Protein AF-A0A850MAF1-F1 (afdb_monomer_lite)

Foldseek 3Di:
DLLLVQCAVVPFAFLVSSVVVCVVVVVVVVVVPDPDDDDSVVVVVVCVVVQQKDWDPVQADPPRRTTIHGDPNVVVVVVVVVVVCVVPPVDDLPPDSVSVVVVVVVD

Secondary structure (DSSP, 8-state):
-HHHHHHHHTSSEEHHHHHHHHHHTTHHHHHHTSTT---HHHHHHHHHHTTSEEE-TTT--STT--EEEE-HHHHHHHHHHHHHHHHHH---GGG-HHHHHHHHTT-

Radius of gyration: 14.13 Å; chains: 1; bounding box: 36×33×38 Å

pLDDT: mean 74.26, std 17.19, range [39.12, 95.56]

Structure (mmCIF, N/CA/C/O backbone):
data_AF-A0A850MAF1-F1
#
_entry.id   AF-A0A850MAF1-F1
#
loop_
_atom_site.group_PDB
_atom_site.id
_atom_site.type_symbol
_atom_site.label_atom_id
_atom_site.label_alt_id
_atom_site.label_comp_id
_atom_site.label_asym_id
_atom_site.label_entity_id
_atom_site.label_seq_id
_atom_site.pdbx_PDB_ins_code
_atom_site.Cartn_x
_atom_site.Cartn_y
_atom_site.Cartn_z
_atom_site.occupancy
_atom_site.B_iso_or_equiv
_atom_site.auth_seq_id
_atom_site.auth_comp_id
_atom_site.auth_asym_id
_atom_site.auth_atom_id
_atom_site.pdbx_PDB_model_num
ATOM 1 N N . MET A 1 1 ? 5.805 2.642 -4.213 1.00 69.06 1 MET A N 1
ATOM 2 C CA . MET A 1 1 ? 5.563 1.284 -4.728 1.00 69.06 1 MET A CA 1
ATOM 3 C C . MET A 1 1 ? 5.321 0.307 -3.582 1.00 69.06 1 MET A C 1
ATOM 5 O O . MET A 1 1 ? 4.183 -0.088 -3.407 1.00 69.06 1 MET A O 1
ATOM 9 N N . LEU A 1 2 ? 6.309 0.040 -2.717 1.00 77.75 2 LEU A N 1
ATOM 10 C CA . LEU A 1 2 ? 6.205 -1.012 -1.691 1.00 77.75 2 LEU A CA 1
ATOM 11 C C . LEU A 1 2 ? 5.021 -0.878 -0.706 1.00 77.75 2 LEU A C 1
ATOM 13 O O . LEU A 1 2 ? 4.393 -1.873 -0.393 1.00 77.75 2 LEU A O 1
ATOM 17 N N . ILE A 1 3 ? 4.664 0.332 -0.254 1.00 84.50 3 ILE A N 1
ATOM 18 C CA . ILE A 1 3 ? 3.514 0.522 0.659 1.00 84.50 3 ILE A CA 1
ATOM 19 C C . ILE A 1 3 ? 2.171 0.190 -0.009 1.00 84.50 3 ILE A C 1
ATOM 21 O O . ILE A 1 3 ? 1.322 -0.415 0.631 1.00 84.50 3 ILE A O 1
ATOM 25 N N . LEU A 1 4 ? 1.971 0.574 -1.276 1.00 87.44 4 LEU A N 1
ATOM 26 C CA . LEU A 1 4 ? 0.723 0.282 -1.995 1.00 87.44 4 LEU A CA 1
ATOM 27 C C . LEU A 1 4 ? 0.555 -1.224 -2.219 1.00 87.44 4 LEU A C 1
ATOM 29 O O . LEU A 1 4 ? -0.543 -1.737 -2.055 1.00 87.44 4 LEU A O 1
ATOM 33 N N . GLU A 1 5 ? 1.655 -1.916 -2.513 1.00 86.94 5 GLU A N 1
ATOM 34 C CA . GLU A 1 5 ? 1.689 -3.377 -2.620 1.00 86.94 5 GLU A CA 1
ATOM 35 C C . GLU A 1 5 ? 1.366 -4.062 -1.296 1.00 86.94 5 GLU A C 1
ATOM 37 O O . GLU A 1 5 ? 0.494 -4.919 -1.233 1.00 86.94 5 GLU A O 1
ATOM 42 N N . VAL A 1 6 ? 1.994 -3.622 -0.203 1.00 86.75 6 VAL A N 1
ATOM 43 C CA . VAL A 1 6 ? 1.683 -4.165 1.123 1.00 86.75 6 VAL A CA 1
ATOM 44 C C . VAL A 1 6 ? 0.205 -3.956 1.465 1.00 86.75 6 VAL A C 1
ATOM 46 O O . VAL A 1 6 ? -0.440 -4.891 1.930 1.00 86.75 6 VAL A O 1
ATOM 49 N N . ILE A 1 7 ? -0.357 -2.772 1.191 1.00 89.75 7 ILE A N 1
ATOM 50 C CA . ILE A 1 7 ? -1.785 -2.502 1.417 1.00 89.75 7 ILE A CA 1
ATOM 51 C C . ILE A 1 7 ? -2.666 -3.400 0.546 1.00 89.75 7 ILE A C 1
ATOM 53 O O . ILE A 1 7 ? -3.674 -3.886 1.042 1.00 89.75 7 ILE A O 1
ATOM 57 N N . ARG A 1 8 ? -2.304 -3.637 -0.721 1.00 90.94 8 ARG A N 1
ATOM 58 C CA . ARG A 1 8 ? -3.048 -4.524 -1.626 1.00 90.94 8 ARG A CA 1
ATOM 59 C C . ARG A 1 8 ? -3.136 -5.946 -1.077 1.00 90.94 8 ARG A C 1
ATOM 61 O O . ARG A 1 8 ? -4.230 -6.495 -1.007 1.00 90.94 8 ARG A O 1
ATOM 68 N N . GLU A 1 9 ? -2.001 -6.513 -0.680 1.00 87.25 9 GLU A N 1
ATOM 69 C CA . GLU A 1 9 ? -1.905 -7.902 -0.212 1.00 87.25 9 GLU A CA 1
ATOM 70 C C . GLU A 1 9 ? -2.536 -8.109 1.171 1.00 87.25 9 GLU A C 1
ATOM 72 O O . GLU A 1 9 ? -3.045 -9.183 1.472 1.00 87.25 9 GLU A O 1
ATOM 77 N N . THR A 1 10 ? -2.526 -7.078 2.020 1.00 84.44 10 THR A N 1
ATOM 78 C CA . THR A 1 10 ? -3.070 -7.145 3.390 1.00 84.44 10 THR A CA 1
ATOM 79 C C . THR A 1 10 ? -4.396 -6.414 3.563 1.00 84.44 10 THR A C 1
ATOM 81 O O . THR A 1 10 ? -4.796 -6.117 4.686 1.00 84.44 10 THR A O 1
ATOM 84 N N . SER A 1 11 ? -5.076 -6.101 2.458 1.00 86.62 11 SER A N 1
ATOM 85 C CA . SER A 1 11 ? -6.248 -5.231 2.447 1.00 86.62 11 SER A CA 1
ATOM 86 C C . SER A 1 11 ? -7.419 -5.810 3.263 1.00 86.62 11 SER A C 1
ATOM 88 O O . SER A 1 11 ? -7.880 -6.904 2.935 1.00 86.62 11 SER A O 1
ATOM 90 N N . PRO A 1 12 ? -7.991 -5.053 4.223 1.00 89.94 12 PRO A N 1
ATOM 91 C CA . PRO A 1 12 ? -7.570 -3.722 4.663 1.00 89.94 12 PRO A CA 1
ATOM 92 C C . PRO A 1 12 ? -6.453 -3.795 5.721 1.00 89.94 12 PRO A C 1
ATOM 94 O O . PRO A 1 12 ? -6.502 -4.600 6.648 1.00 89.94 12 PRO A O 1
ATOM 97 N N . ALA A 1 13 ? -5.471 -2.898 5.624 1.00 90.12 13 ALA A N 1
ATOM 98 C CA . ALA A 1 13 ? -4.226 -2.934 6.389 1.00 90.12 13 ALA A CA 1
ATOM 99 C C . ALA A 1 13 ? -4.091 -1.743 7.347 1.00 90.12 13 ALA A C 1
ATOM 101 O O . ALA A 1 13 ? -4.310 -0.593 6.962 1.00 90.12 13 ALA A O 1
ATOM 102 N N . SER A 1 14 ? -3.678 -1.978 8.591 1.00 90.56 14 SER A N 1
ATOM 103 C CA . SER A 1 14 ? -3.298 -0.903 9.513 1.00 90.56 14 SER A CA 1
ATOM 104 C C . SER A 1 14 ? -1.876 -0.399 9.245 1.00 90.56 14 SER A C 1
ATOM 106 O O . SER A 1 14 ? -1.017 -1.136 8.761 1.00 90.56 14 SER A O 1
ATOM 108 N N . THR A 1 15 ? -1.572 0.839 9.656 1.00 86.94 15 THR A N 1
ATOM 109 C CA . THR A 1 15 ? -0.193 1.372 9.627 1.00 86.94 15 THR A CA 1
ATOM 110 C C . THR A 1 15 ? 0.802 0.422 10.297 1.00 86.94 15 THR A C 1
ATOM 112 O O . THR A 1 15 ? 1.927 0.282 9.826 1.00 86.94 15 THR A O 1
ATOM 115 N N . ARG A 1 16 ? 0.399 -0.237 11.392 1.00 86.06 16 ARG A N 1
ATOM 116 C CA . ARG A 1 16 ? 1.268 -1.150 12.138 1.00 86.06 16 ARG A CA 1
ATOM 117 C C . ARG A 1 16 ? 1.601 -2.404 11.335 1.00 86.06 16 ARG A C 1
ATOM 119 O O . ARG A 1 16 ? 2.772 -2.743 11.241 1.00 86.06 16 ARG A O 1
ATOM 126 N N . GLU A 1 17 ? 0.603 -3.044 10.729 1.00 86.75 17 GLU A N 1
ATOM 127 C CA . GLU A 1 17 ? 0.820 -4.206 9.853 1.00 86.75 17 GLU A CA 1
ATOM 128 C C . GLU A 1 17 ? 1.717 -3.832 8.665 1.00 86.75 17 GLU A C 1
ATOM 130 O O . GLU A 1 17 ? 2.658 -4.557 8.346 1.00 86.75 17 GLU A O 1
ATOM 135 N N . ILE A 1 18 ? 1.499 -2.649 8.078 1.00 87.38 18 ILE A N 1
ATOM 136 C CA . ILE A 1 18 ? 2.344 -2.126 6.999 1.00 87.38 18 ILE A CA 1
ATOM 137 C C . ILE A 1 18 ? 3.790 -1.951 7.487 1.00 87.38 18 ILE A C 1
ATOM 139 O O . ILE A 1 18 ? 4.725 -2.396 6.825 1.00 87.38 18 ILE A O 1
ATOM 143 N N . GLU A 1 19 ? 4.005 -1.327 8.648 1.00 84.00 19 GLU A N 1
ATOM 144 C CA . GLU A 1 19 ? 5.341 -1.179 9.233 1.00 84.00 19 GLU A CA 1
ATOM 145 C C . GLU A 1 19 ? 6.017 -2.519 9.530 1.00 84.00 19 GLU A C 1
ATOM 147 O O . GLU A 1 19 ? 7.215 -2.655 9.276 1.00 84.00 19 GLU A O 1
ATOM 152 N N . ASP A 1 20 ? 5.279 -3.484 10.074 1.00 83.56 20 ASP A N 1
ATOM 153 C CA . ASP A 1 20 ? 5.808 -4.790 10.456 1.00 83.56 20 ASP A CA 1
ATOM 154 C C . ASP A 1 20 ? 6.253 -5.581 9.214 1.00 83.56 20 ASP A C 1
ATOM 156 O O . ASP A 1 20 ? 7.384 -6.074 9.177 1.00 83.56 20 ASP A O 1
ATOM 160 N N . ILE A 1 21 ? 5.456 -5.590 8.141 1.00 82.06 21 ILE A N 1
ATOM 161 C CA . ILE A 1 21 ? 5.826 -6.225 6.863 1.00 82.06 21 ILE A CA 1
ATOM 162 C C . ILE A 1 21 ? 7.030 -5.531 6.231 1.00 82.06 21 ILE A C 1
ATOM 164 O O . ILE A 1 21 ? 7.984 -6.181 5.802 1.00 82.06 21 ILE A O 1
ATOM 168 N N . LEU A 1 22 ? 7.045 -4.198 6.223 1.00 79.69 22 LEU A N 1
ATOM 169 C CA . LEU A 1 22 ? 8.192 -3.447 5.724 1.00 79.69 22 LEU A CA 1
ATOM 170 C C . LEU A 1 22 ? 9.462 -3.761 6.534 1.00 79.69 22 LEU A C 1
ATOM 172 O O . LEU A 1 22 ? 10.542 -3.897 5.962 1.00 79.69 22 LEU A O 1
ATOM 176 N N . ARG A 1 23 ? 9.374 -3.928 7.858 1.00 76.06 23 ARG A N 1
ATOM 177 C CA . ARG A 1 23 ? 10.530 -4.337 8.676 1.00 76.06 23 ARG A CA 1
ATOM 178 C C . ARG A 1 23 ? 11.046 -5.721 8.291 1.00 76.06 23 ARG A C 1
ATOM 180 O O . AR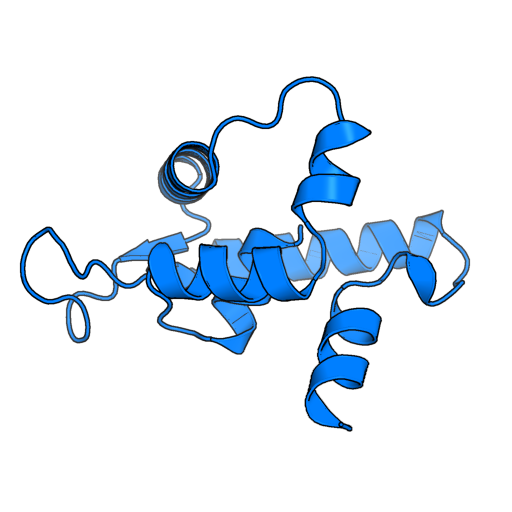G A 1 23 ? 12.264 -5.861 8.177 1.00 76.06 23 ARG A O 1
ATOM 187 N N . LEU A 1 24 ? 10.159 -6.694 8.062 1.00 77.94 24 LEU A N 1
ATOM 188 C CA . LEU A 1 24 ? 10.530 -8.039 7.595 1.00 77.94 24 LEU A CA 1
ATOM 189 C C . LEU A 1 24 ? 11.254 -7.989 6.247 1.00 77.94 24 LEU A C 1
ATOM 191 O O . LEU A 1 24 ? 12.269 -8.651 6.057 1.00 77.94 24 LEU A O 1
ATOM 195 N N . LEU A 1 25 ? 10.809 -7.105 5.357 1.00 70.12 25 LEU A N 1
ATOM 196 C CA . LEU A 1 25 ? 11.421 -6.847 4.053 1.00 70.12 25 LEU A CA 1
ATOM 197 C C . LEU A 1 25 ? 12.763 -6.103 4.109 1.00 70.12 25 LEU A C 1
ATOM 199 O O . LEU A 1 25 ? 13.261 -5.648 3.081 1.00 70.12 25 LEU A O 1
ATOM 203 N N . GLN A 1 26 ? 13.339 -5.917 5.301 1.00 70.06 26 GLN A N 1
ATOM 204 C CA . GLN A 1 26 ? 14.514 -5.076 5.526 1.00 70.06 26 GLN A CA 1
ATOM 205 C C . GLN A 1 26 ? 14.341 -3.665 4.942 1.00 70.06 26 GLN A C 1
ATOM 207 O O . GLN A 1 26 ? 15.312 -3.021 4.544 1.00 70.06 26 GLN A O 1
ATOM 212 N N . TYR A 1 27 ? 13.114 -3.129 4.936 1.00 63.22 27 TYR A N 1
ATOM 213 C CA . TYR A 1 27 ? 12.824 -1.797 4.403 1.00 63.22 27 TYR A CA 1
ATOM 214 C C . TYR A 1 27 ? 13.719 -0.732 5.034 1.00 63.22 27 TYR A C 1
ATOM 216 O O . TYR A 1 27 ? 14.126 0.189 4.345 1.00 63.22 27 TYR A O 1
ATOM 224 N N . LYS A 1 28 ? 14.143 -0.883 6.298 1.00 52.94 28 LYS A N 1
ATOM 225 C CA . LYS A 1 28 ? 15.132 0.012 6.928 1.00 52.94 28 LYS A CA 1
ATOM 226 C C . LYS A 1 28 ? 16.461 0.107 6.160 1.00 52.94 28 LYS A C 1
ATOM 228 O O . LYS A 1 28 ? 17.031 1.191 6.108 1.00 52.94 28 LYS A O 1
ATOM 233 N N . GLU A 1 29 ? 16.938 -0.969 5.543 1.00 63.38 29 GLU A N 1
ATOM 234 C CA . GLU A 1 29 ? 18.145 -0.962 4.702 1.00 63.38 29 GLU A CA 1
ATOM 235 C C . GLU A 1 29 ? 17.887 -0.306 3.335 1.00 63.38 29 GLU A C 1
ATOM 237 O O . GLU A 1 29 ? 18.738 0.425 2.825 1.00 63.38 29 GLU A O 1
ATOM 242 N N . ILE A 1 30 ? 16.679 -0.472 2.784 1.00 57.75 30 ILE A N 1
ATOM 243 C CA . ILE A 1 30 ? 16.214 0.238 1.577 1.00 57.75 30 ILE A CA 1
ATOM 244 C C . ILE A 1 30 ? 16.092 1.748 1.858 1.00 57.75 30 ILE A C 1
ATOM 246 O O . ILE A 1 30 ? 16.517 2.577 1.054 1.00 57.75 30 ILE A O 1
ATOM 250 N N . LEU A 1 31 ? 15.577 2.112 3.037 1.00 51.38 31 LEU A N 1
ATOM 251 C CA . LEU A 1 31 ? 15.421 3.483 3.511 1.00 51.38 31 LEU A CA 1
ATOM 252 C C . LEU A 1 31 ? 16.769 4.171 3.761 1.00 51.38 31 LEU A C 1
ATOM 254 O O . LEU A 1 31 ? 16.916 5.337 3.413 1.00 51.38 31 LEU A O 1
ATOM 258 N N . LYS A 1 32 ? 17.762 3.470 4.329 1.00 54.75 32 LYS A N 1
ATOM 259 C CA . LYS A 1 32 ? 19.118 4.011 4.561 1.00 54.75 32 LYS A CA 1
ATOM 260 C C . LYS A 1 32 ? 19.805 4.470 3.273 1.00 54.75 32 LYS A C 1
ATOM 262 O O . LYS A 1 32 ? 20.576 5.424 3.305 1.00 54.75 32 LYS A O 1
ATOM 267 N N . LYS A 1 33 ? 19.535 3.796 2.151 1.00 52.09 33 LYS A N 1
ATOM 268 C CA . LYS A 1 33 ? 20.100 4.128 0.831 1.00 52.09 33 LYS A CA 1
ATOM 269 C C . LYS A 1 33 ? 19.333 5.223 0.098 1.00 52.09 33 LYS A C 1
ATOM 271 O O . LYS A 1 33 ? 19.804 5.713 -0.924 1.00 52.09 33 LYS A O 1
ATOM 276 N N . ALA A 1 34 ? 18.165 5.604 0.595 1.00 47.00 34 ALA A N 1
ATOM 277 C CA . ALA A 1 34 ? 17.292 6.526 -0.091 1.00 47.00 34 ALA A CA 1
ATOM 278 C C . ALA A 1 34 ? 17.198 7.859 0.662 1.00 47.00 34 ALA A C 1
ATOM 280 O O . ALA A 1 34 ? 16.875 7.900 1.853 1.00 47.00 34 ALA A O 1
ATOM 281 N N . PRO A 1 35 ? 17.482 8.978 -0.017 1.00 41.22 35 PRO A N 1
ATOM 282 C CA . PRO A 1 35 ? 17.578 10.268 0.635 1.00 41.22 35 PRO A CA 1
ATOM 283 C C . PRO A 1 35 ? 16.183 10.707 1.103 1.00 41.22 35 PRO A C 1
ATOM 285 O O . PRO A 1 35 ? 15.332 11.079 0.302 1.00 41.22 35 PRO A O 1
ATOM 288 N N . ARG A 1 36 ? 15.963 10.691 2.425 1.00 45.97 36 ARG A N 1
ATOM 289 C CA . ARG A 1 36 ? 14.775 11.229 3.121 1.00 45.97 36 ARG A CA 1
ATOM 290 C C . ARG A 1 36 ? 13.451 10.520 2.823 1.00 45.97 36 ARG A C 1
ATOM 292 O O . ARG A 1 36 ? 12.480 11.148 2.391 1.00 45.97 36 ARG A O 1
ATOM 299 N N . TYR A 1 37 ? 13.329 9.252 3.183 1.00 48.38 37 TYR A N 1
ATOM 300 C CA . TYR A 1 37 ? 11.984 8.745 3.432 1.00 48.38 37 TYR A CA 1
ATOM 301 C C . TYR A 1 37 ? 11.439 9.324 4.740 1.00 48.38 37 TYR A C 1
ATOM 303 O O . TYR A 1 37 ? 11.956 9.087 5.831 1.00 48.38 37 TYR A O 1
ATOM 311 N N . LYS A 1 38 ? 10.379 10.119 4.586 1.00 61.66 38 LYS A N 1
ATOM 312 C CA . LYS A 1 38 ? 9.419 10.437 5.642 1.00 61.66 38 LYS A CA 1
ATOM 313 C C . LYS A 1 38 ? 8.808 9.128 6.183 1.00 61.66 38 LYS A C 1
ATOM 315 O O . LYS A 1 38 ? 8.870 8.100 5.510 1.00 61.66 38 LYS A O 1
ATOM 320 N N . THR A 1 39 ? 8.268 9.139 7.397 1.00 75.62 39 THR A N 1
ATOM 321 C CA . THR A 1 39 ? 7.779 7.929 8.087 1.00 75.62 39 THR A CA 1
ATOM 322 C C . THR A 1 39 ? 6.730 7.155 7.265 1.00 75.62 39 THR A C 1
ATOM 324 O O . THR A 1 39 ? 6.155 7.684 6.307 1.00 75.62 39 THR A O 1
ATOM 327 N N . VAL A 1 40 ? 6.443 5.895 7.622 1.00 80.00 40 VAL A N 1
ATOM 328 C CA . VAL A 1 40 ? 5.350 5.127 6.982 1.00 80.00 40 VAL A CA 1
ATOM 329 C C . VAL A 1 40 ? 4.025 5.885 7.098 1.00 80.00 40 VAL A C 1
ATOM 331 O O . VAL A 1 40 ? 3.311 6.006 6.107 1.00 80.00 40 VAL A O 1
ATOM 334 N N . ASN A 1 41 ? 3.765 6.515 8.245 1.00 83.12 41 ASN A N 1
ATOM 335 C CA . ASN A 1 41 ? 2.608 7.392 8.441 1.00 83.12 41 ASN A CA 1
ATOM 336 C C . ASN A 1 41 ? 2.553 8.560 7.448 1.00 83.12 41 ASN A C 1
ATOM 338 O O . ASN A 1 41 ? 1.515 8.798 6.839 1.00 83.12 41 ASN A O 1
ATOM 342 N N . ASP A 1 42 ? 3.662 9.270 7.234 1.00 83.75 42 ASP A N 1
ATOM 343 C CA . ASP A 1 42 ? 3.701 10.367 6.256 1.00 83.75 42 ASP A CA 1
ATOM 344 C C . ASP A 1 42 ? 3.416 9.879 4.831 1.00 83.75 42 ASP A C 1
ATOM 346 O O . ASP A 1 42 ? 2.848 10.602 4.010 1.00 83.75 42 ASP A O 1
ATOM 350 N N . SER A 1 43 ? 3.851 8.658 4.520 1.00 85.31 43 SER A N 1
ATOM 351 C CA . SER A 1 43 ? 3.600 8.033 3.226 1.00 85.31 43 SER A CA 1
ATOM 352 C C . SER A 1 43 ? 2.124 7.669 3.078 1.00 85.31 43 SER A C 1
ATOM 354 O O . SER A 1 43 ? 1.535 8.012 2.059 1.00 85.31 43 SER A O 1
ATOM 356 N N . ILE A 1 44 ? 1.507 7.077 4.105 1.00 88.31 44 ILE A N 1
ATOM 357 C CA . ILE A 1 44 ? 0.062 6.801 4.146 1.00 88.31 44 IL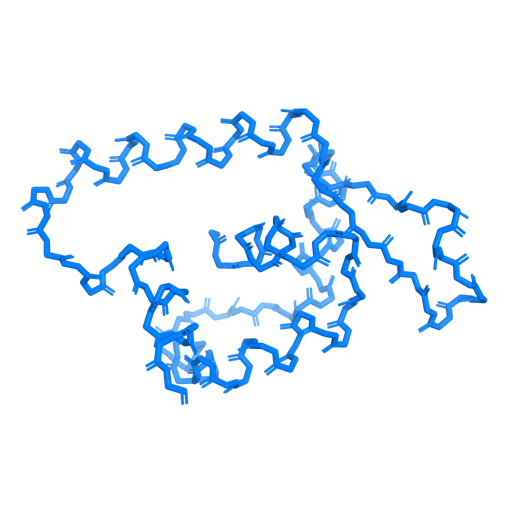E A CA 1
ATOM 358 C C . ILE A 1 44 ? -0.735 8.098 3.968 1.00 88.31 44 ILE A C 1
ATOM 360 O O . ILE A 1 44 ? -1.559 8.174 3.064 1.00 88.31 44 ILE A O 1
ATOM 364 N N . HIS A 1 45 ? -0.421 9.158 4.720 1.00 88.44 45 HIS A N 1
ATOM 365 C CA . HIS A 1 45 ? -1.095 10.454 4.577 1.00 88.44 45 HIS A CA 1
ATOM 366 C C . HIS A 1 45 ? -0.994 11.039 3.166 1.00 88.44 45 HIS A C 1
ATOM 368 O O . HIS A 1 45 ? -1.948 11.623 2.661 1.00 88.44 45 HIS A O 1
ATOM 374 N N . LYS A 1 46 ? 0.154 10.896 2.496 1.00 89.31 46 LYS A N 1
ATOM 375 C CA . LYS A 1 46 ? 0.284 11.334 1.101 1.00 89.31 46 LYS A CA 1
ATOM 376 C C . LYS A 1 46 ? -0.571 10.496 0.157 1.00 89.31 46 LYS A C 1
ATOM 378 O O . LYS A 1 46 ? -1.197 11.063 -0.728 1.00 89.31 46 LYS A O 1
ATOM 383 N N . LEU A 1 47 ? -0.571 9.173 0.313 1.00 91.19 47 LEU A N 1
ATOM 384 C CA . LEU A 1 47 ? -1.360 8.275 -0.533 1.00 91.19 47 LEU A CA 1
ATOM 385 C C . LEU A 1 47 ? -2.865 8.540 -0.378 1.00 91.19 47 LEU A C 1
ATOM 387 O O . LEU A 1 47 ? -3.574 8.558 -1.383 1.00 91.19 47 LEU A O 1
ATOM 391 N N . ASP A 1 48 ? -3.314 8.816 0.847 1.00 91.88 48 ASP A N 1
ATOM 392 C CA . ASP A 1 48 ? -4.685 9.228 1.169 1.00 91.88 48 ASP A CA 1
ATOM 393 C C . ASP A 1 48 ? -5.022 10.580 0.517 1.00 91.88 48 ASP A C 1
ATOM 395 O O . ASP A 1 48 ? -5.983 10.688 -0.239 1.00 91.88 48 ASP A O 1
ATOM 399 N N . ASN A 1 49 ? -4.144 11.584 0.649 1.00 91.44 49 ASN A N 1
ATOM 400 C CA . ASN A 1 49 ? -4.303 12.879 -0.030 1.00 91.44 49 ASN A CA 1
ATOM 401 C C . ASN A 1 49 ? -4.373 12.763 -1.565 1.00 91.44 49 ASN A C 1
ATOM 403 O O . ASN A 1 49 ? -5.013 13.584 -2.221 1.00 91.44 49 ASN A O 1
ATOM 407 N N . TYR A 1 50 ? -3.715 11.763 -2.160 1.00 91.88 50 TYR A N 1
ATOM 408 C CA . TYR A 1 50 ? -3.804 11.481 -3.598 1.00 91.88 50 TYR A CA 1
ATOM 409 C C . TYR A 1 50 ? -5.010 10.613 -3.986 1.00 91.88 50 TYR A C 1
ATOM 411 O O . TYR A 1 50 ? -5.206 10.347 -5.181 1.00 91.88 50 TYR A O 1
ATOM 419 N N . ASN A 1 51 ? -5.828 10.208 -3.014 1.00 94.00 51 ASN A N 1
ATOM 420 C CA . ASN A 1 51 ? -6.966 9.307 -3.159 1.00 94.00 51 ASN A CA 1
ATOM 421 C C . ASN A 1 51 ? -6.573 7.946 -3.757 1.00 94.00 51 ASN A C 1
ATOM 423 O O . ASN A 1 51 ? -7.290 7.392 -4.589 1.00 94.00 51 ASN A O 1
ATOM 427 N N . LEU A 1 52 ? -5.381 7.450 -3.412 1.00 93.38 52 LEU A N 1
ATOM 428 C CA . LEU A 1 52 ? -4.890 6.129 -3.829 1.00 93.38 52 LEU A CA 1
ATOM 429 C C . LEU A 1 52 ? -5.235 5.048 -2.802 1.00 93.38 52 LEU A C 1
ATOM 431 O O . LEU A 1 52 ? -5.305 3.870 -3.134 1.00 93.38 52 LEU A O 1
ATOM 435 N N . ILE A 1 53 ? -5.452 5.453 -1.558 1.00 94.94 53 ILE A N 1
ATOM 436 C CA . ILE A 1 53 ? -5.955 4.598 -0.492 1.00 94.94 53 ILE A CA 1
ATOM 437 C C . ILE A 1 53 ? -7.166 5.272 0.133 1.00 94.94 53 ILE A C 1
ATOM 439 O O . ILE A 1 53 ? -7.323 6.484 0.018 1.00 94.94 53 ILE A O 1
ATOM 443 N N . GLU A 1 54 ? -7.996 4.482 0.791 1.00 94.94 54 GLU A N 1
ATOM 444 C CA . GLU A 1 54 ? -9.114 4.967 1.581 1.00 94.94 54 GLU A CA 1
ATOM 445 C C . GLU A 1 54 ? -9.221 4.194 2.890 1.00 94.94 54 GLU A C 1
ATOM 447 O O . GLU A 1 54 ? -8.717 3.078 3.037 1.00 94.94 54 GLU A O 1
ATOM 452 N N . LEU A 1 55 ? -9.885 4.820 3.852 1.00 93.00 55 LEU A N 1
ATOM 453 C CA . LEU A 1 55 ? -10.096 4.284 5.185 1.00 93.00 55 LEU A CA 1
ATOM 454 C C . LEU A 1 55 ? -11.275 3.303 5.159 1.00 93.00 55 LEU A C 1
ATOM 456 O O . LEU A 1 55 ? -12.403 3.692 4.842 1.00 93.00 55 LEU A O 1
ATOM 460 N N . ASP A 1 56 ? -11.036 2.041 5.515 1.00 91.44 56 ASP A N 1
ATOM 461 C CA . ASP A 1 56 ? -12.101 1.047 5.612 1.00 91.44 56 ASP A CA 1
ATOM 462 C C . ASP A 1 56 ? -12.869 1.253 6.919 1.00 91.44 56 ASP A C 1
ATOM 464 O O . ASP A 1 56 ? -12.424 0.852 7.994 1.00 91.44 56 ASP A O 1
ATOM 468 N N . LYS A 1 57 ? -14.025 1.918 6.844 1.00 86.69 57 LYS A N 1
ATOM 469 C CA . LYS A 1 57 ? -14.835 2.268 8.022 1.00 86.69 57 LYS A CA 1
ATOM 470 C C . LYS A 1 57 ? -15.417 1.058 8.753 1.00 86.69 57 LYS A C 1
ATOM 472 O O . LYS A 1 57 ? -15.775 1.204 9.916 1.00 86.69 57 LYS A O 1
ATOM 477 N N . ASN A 1 58 ? -15.541 -0.089 8.087 1.00 85.88 58 ASN A N 1
ATOM 478 C CA . ASN A 1 58 ? -16.145 -1.280 8.679 1.00 85.88 58 ASN A CA 1
ATOM 479 C C . ASN A 1 58 ? -15.131 -2.026 9.545 1.00 85.88 58 ASN A C 1
ATOM 481 O O . ASN A 1 58 ? -15.485 -2.528 10.609 1.00 85.88 58 ASN A O 1
ATOM 485 N N . GLU A 1 59 ? -13.871 -2.060 9.108 1.00 83.81 59 GLU A N 1
ATOM 486 C CA . GLU A 1 59 ? -12.797 -2.719 9.857 1.00 83.81 59 GLU A CA 1
ATOM 487 C C . GLU A 1 59 ? -11.949 -1.762 10.706 1.00 83.81 59 GLU A C 1
ATOM 489 O O . GLU A 1 59 ? -11.155 -2.191 11.549 1.00 83.81 59 GLU A O 1
ATOM 494 N N . SER A 1 60 ? -12.118 -0.452 10.524 1.00 84.56 60 SER A N 1
ATOM 495 C CA . SER A 1 60 ? -11.461 0.548 11.361 1.00 84.56 60 SER A CA 1
ATOM 496 C C . SER A 1 60 ? -12.155 0.686 12.710 1.00 84.56 60 SER A C 1
ATOM 498 O O . SER A 1 60 ? -13.331 1.030 12.800 1.00 84.56 60 SER A O 1
ATOM 500 N N . GLY A 1 61 ? -11.394 0.452 13.779 1.00 77.44 61 GLY A N 1
ATOM 501 C CA . GLY A 1 61 ? -11.866 0.617 15.153 1.00 77.44 61 GLY A CA 1
ATOM 502 C C . GLY A 1 61 ? -11.762 2.062 15.656 1.00 77.44 61 GLY A C 1
ATOM 503 O O . GLY A 1 61 ? -11.923 3.037 14.925 1.00 77.44 61 GLY A O 1
ATOM 504 N N . THR A 1 62 ? -11.438 2.220 16.945 1.00 72.31 62 THR A N 1
ATOM 505 C CA . THR A 1 62 ? -11.085 3.535 17.519 1.00 72.31 62 THR A CA 1
ATOM 506 C C . THR A 1 62 ? -9.887 4.160 16.785 1.00 72.31 62 THR A C 1
ATOM 508 O O . THR A 1 62 ? -9.150 3.454 16.103 1.00 72.31 62 THR A O 1
ATOM 511 N N . ARG A 1 63 ? -9.631 5.470 16.965 1.00 63.44 63 ARG A N 1
ATOM 512 C CA . ARG A 1 63 ? -8.555 6.248 16.291 1.00 63.44 63 ARG A CA 1
ATOM 513 C C . ARG A 1 63 ? -7.173 5.568 16.188 1.00 63.44 63 ARG A C 1
ATOM 515 O O . ARG A 1 63 ? -6.365 5.997 15.375 1.00 63.44 63 ARG A O 1
ATOM 522 N N . LYS A 1 64 ? -6.871 4.565 17.019 1.00 65.81 64 LYS A N 1
ATOM 523 C CA . LYS A 1 64 ? -5.601 3.821 17.016 1.00 65.81 64 LYS A CA 1
ATOM 524 C C . LYS A 1 64 ? -5.564 2.607 16.076 1.00 65.81 64 LYS A C 1
ATOM 526 O O . LYS A 1 64 ? -4.487 2.051 15.905 1.00 65.81 64 LYS A O 1
ATOM 531 N N . ASN A 1 65 ? -6.689 2.196 15.489 1.00 76.19 65 ASN A N 1
ATOM 532 C CA . ASN A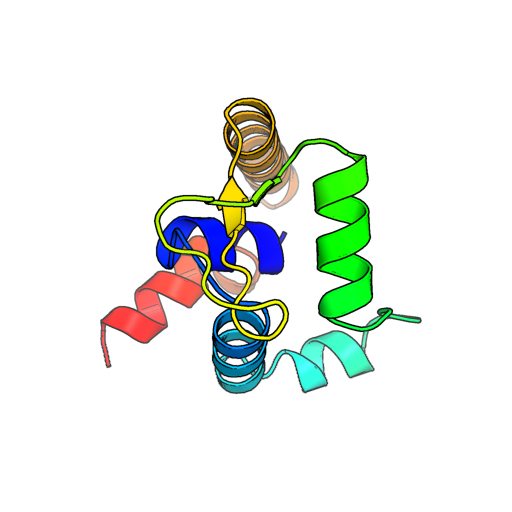 1 65 ? -6.785 1.027 14.610 1.00 76.19 65 ASN A CA 1
ATOM 533 C C . ASN A 1 65 ? -7.464 1.383 13.278 1.00 76.19 65 ASN A C 1
ATOM 535 O O . ASN A 1 65 ? -8.438 0.748 12.883 1.00 76.19 65 ASN A O 1
ATOM 539 N N . LEU A 1 66 ? -6.991 2.455 12.635 1.00 88.56 66 LEU A N 1
ATOM 540 C CA . LEU A 1 66 ? -7.412 2.816 11.281 1.00 88.56 66 LEU A CA 1
ATOM 541 C C . LEU A 1 66 ? -6.826 1.794 10.304 1.00 88.56 66 LEU A C 1
ATOM 543 O O . LEU A 1 66 ? -5.618 1.540 10.335 1.00 88.56 66 LEU A O 1
ATOM 547 N N . ARG A 1 67 ? -7.683 1.217 9.464 1.00 92.69 67 ARG A N 1
ATOM 548 C CA . ARG A 1 67 ? -7.319 0.252 8.429 1.00 92.69 67 ARG A CA 1
ATOM 549 C C . ARG A 1 67 ? -7.601 0.859 7.063 1.00 92.69 67 ARG A C 1
ATOM 551 O O . ARG A 1 67 ? -8.607 1.541 6.874 1.00 92.69 67 ARG A O 1
ATOM 558 N N . TYR A 1 68 ? -6.692 0.632 6.129 1.00 93.19 68 TYR A N 1
ATOM 559 C CA . TYR A 1 68 ? -6.694 1.253 4.814 1.00 93.19 68 TYR A CA 1
ATOM 560 C C . TYR A 1 68 ? -6.749 0.191 3.728 1.00 93.19 68 TYR A C 1
ATOM 562 O O . TYR A 1 68 ? -6.120 -0.858 3.842 1.00 93.19 68 TYR A O 1
ATOM 570 N N . ARG A 1 69 ? -7.448 0.495 2.644 1.00 95.00 69 ARG A N 1
ATOM 571 C CA . ARG A 1 69 ? -7.475 -0.312 1.423 1.00 95.00 69 ARG A CA 1
ATOM 572 C C . ARG A 1 69 ? -7.160 0.561 0.219 1.00 95.00 69 ARG A C 1
ATOM 574 O O . ARG A 1 69 ? -7.217 1.786 0.312 1.00 95.00 69 ARG A O 1
ATOM 581 N N . LEU A 1 70 ? -6.815 -0.055 -0.907 1.00 94.88 70 LEU A N 1
ATOM 582 C CA . LEU A 1 70 ? -6.659 0.689 -2.154 1.00 94.88 70 LEU A CA 1
ATOM 583 C C . LEU A 1 70 ? -8.022 1.183 -2.651 1.00 94.88 70 LEU A C 1
ATOM 585 O O . LEU A 1 70 ? -9.016 0.466 -2.564 1.00 94.88 70 LEU A O 1
ATOM 589 N N . THR A 1 71 ? -8.050 2.383 -3.224 1.00 95.56 71 THR A N 1
ATOM 590 C CA . THR A 1 71 ? -9.173 2.815 -4.067 1.00 95.56 71 THR A CA 1
ATOM 591 C C . THR A 1 71 ? -9.020 2.225 -5.471 1.00 95.56 71 THR A C 1
ATOM 593 O O . THR A 1 71 ? -7.922 1.818 -5.860 1.00 95.56 71 THR A O 1
ATOM 596 N N . ASP A 1 72 ? -10.064 2.296 -6.299 1.00 94.31 72 ASP A N 1
ATOM 597 C CA . ASP A 1 72 ? -9.962 1.958 -7.730 1.00 94.31 72 ASP A CA 1
ATOM 598 C C . ASP A 1 72 ? -8.846 2.746 -8.436 1.00 94.31 72 ASP A C 1
ATOM 600 O O . ASP A 1 72 ? -8.141 2.236 -9.309 1.00 94.31 72 ASP A O 1
ATOM 604 N N . LYS A 1 73 ? -8.653 4.010 -8.035 1.00 91.69 73 LYS A N 1
ATOM 605 C CA . LYS A 1 73 ? -7.567 4.860 -8.533 1.00 91.69 73 LYS A CA 1
ATOM 606 C C . LYS A 1 73 ? -6.203 4.345 -8.069 1.00 91.69 73 LYS A C 1
ATOM 608 O O . LYS A 1 73 ? -5.259 4.353 -8.854 1.00 91.69 73 LYS A O 1
ATOM 613 N N . GLY A 1 74 ? -6.100 3.904 -6.816 1.00 91.31 74 GLY A N 1
ATOM 614 C CA . GLY A 1 74 ? -4.908 3.272 -6.258 1.00 91.31 74 GLY A CA 1
ATOM 615 C C . GLY A 1 74 ? -4.498 2.014 -7.005 1.00 91.31 74 GLY A C 1
ATOM 616 O O . GLY A 1 74 ? -3.327 1.878 -7.353 1.00 91.31 74 GLY A O 1
ATOM 617 N N . ILE A 1 75 ? -5.467 1.143 -7.299 1.00 91.81 75 ILE A N 1
ATOM 618 C CA . ILE A 1 75 ? -5.258 -0.097 -8.058 1.00 91.81 75 ILE A CA 1
ATOM 619 C C . ILE A 1 75 ? -4.716 0.225 -9.451 1.00 91.81 75 ILE A C 1
ATOM 621 O O . ILE A 1 75 ? -3.623 -0.219 -9.795 1.00 91.81 75 ILE A O 1
ATOM 625 N N . LYS A 1 76 ? -5.407 1.085 -10.211 1.00 88.12 76 LYS A N 1
ATOM 626 C CA . LYS A 1 76 ? -4.968 1.471 -11.564 1.00 88.12 76 LYS A CA 1
ATOM 627 C C . LYS A 1 76 ? -3.583 2.106 -11.573 1.00 88.12 76 LYS A C 1
ATOM 629 O O . LYS A 1 76 ? -2.773 1.827 -12.452 1.00 88.12 76 LYS A O 1
ATOM 634 N N . PHE A 1 77 ? -3.302 2.973 -10.599 1.00 87.44 77 PHE A N 1
ATOM 635 C CA . PHE A 1 77 ? -1.994 3.612 -10.470 1.00 87.44 77 PHE A CA 1
ATOM 636 C C . PHE A 1 77 ? -0.886 2.585 -10.219 1.00 87.44 77 PHE A C 1
ATOM 638 O O . PHE A 1 77 ? 0.193 2.690 -10.796 1.00 87.44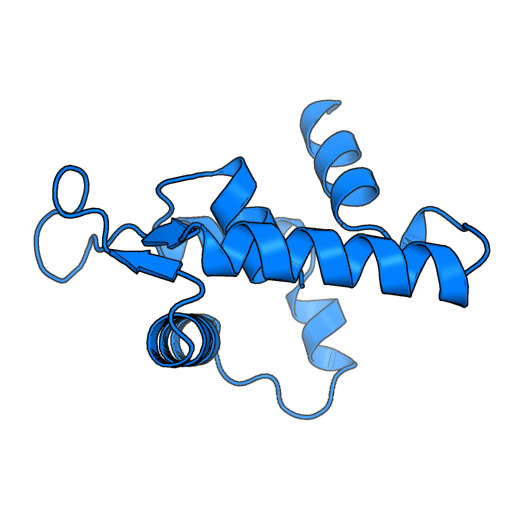 77 PHE A O 1
ATOM 645 N N . LEU A 1 78 ? -1.153 1.590 -9.374 1.00 87.00 78 LEU A N 1
ATOM 646 C CA . LEU A 1 78 ? -0.210 0.524 -9.066 1.00 87.00 78 LEU A CA 1
ATOM 647 C C . LEU A 1 78 ? 0.064 -0.370 -10.284 1.00 87.00 78 LEU A C 1
ATOM 649 O O . LEU A 1 78 ? 1.221 -0.642 -10.589 1.00 87.00 78 LEU A O 1
ATOM 653 N N . GLU A 1 79 ? -0.979 -0.744 -11.024 1.00 84.88 79 GLU A N 1
ATOM 654 C CA . GLU A 1 79 ? -0.867 -1.501 -12.277 1.00 84.88 79 GLU A CA 1
ATOM 655 C C . GLU A 1 79 ? -0.067 -0.734 -13.338 1.00 84.88 79 GLU A C 1
ATOM 657 O O . GLU A 1 79 ? 0.877 -1.276 -13.908 1.00 84.88 79 GLU A O 1
ATOM 662 N N . THR A 1 80 ? -0.358 0.558 -13.521 1.00 79.88 80 THR A N 1
ATOM 663 C CA . THR A 1 80 ? 0.386 1.423 -14.457 1.00 79.88 80 THR A CA 1
ATOM 664 C C . THR A 1 80 ? 1.869 1.500 -14.080 1.00 79.88 80 THR A C 1
ATOM 666 O O . THR A 1 80 ? 2.745 1.481 -14.942 1.00 79.88 80 THR A O 1
ATOM 669 N N . LEU A 1 81 ? 2.190 1.575 -12.782 1.00 78.81 81 LEU A N 1
ATOM 670 C CA . LEU A 1 81 ? 3.585 1.548 -12.340 1.00 78.81 81 LEU A CA 1
ATOM 671 C C . LEU A 1 81 ? 4.259 0.220 -12.692 1.00 78.81 81 LEU A C 1
ATOM 673 O O . LEU A 1 81 ? 5.405 0.239 -13.133 1.00 78.81 81 LEU A O 1
ATOM 677 N N . HIS A 1 82 ? 3.573 -0.912 -12.525 1.00 78.25 82 HIS A N 1
ATOM 678 C CA . HIS A 1 82 ? 4.107 -2.211 -12.933 1.00 78.25 82 HIS A CA 1
ATOM 679 C C . HIS A 1 82 ? 4.402 -2.269 -14.427 1.00 78.25 82 HIS A C 1
ATOM 681 O O . HIS A 1 82 ? 5.474 -2.738 -14.800 1.00 78.25 82 HIS A O 1
ATOM 687 N N . GLU A 1 83 ? 3.506 -1.763 -15.270 1.00 72.19 83 GLU A N 1
ATOM 688 C CA . GLU A 1 83 ? 3.727 -1.680 -16.717 1.00 72.19 83 GLU A CA 1
ATOM 689 C C . GLU A 1 83 ? 4.986 -0.865 -17.042 1.00 72.19 83 GLU A C 1
ATOM 691 O O . GLU A 1 83 ? 5.888 -1.372 -17.707 1.00 72.19 83 GLU A O 1
ATOM 696 N N . ILE A 1 84 ? 5.120 0.334 -16.465 1.00 68.31 84 ILE A N 1
ATOM 697 C CA . ILE A 1 84 ? 6.292 1.203 -16.665 1.00 68.31 84 ILE A CA 1
ATOM 698 C C . ILE A 1 84 ? 7.588 0.512 -16.213 1.00 68.31 84 ILE A C 1
ATOM 700 O O . ILE A 1 84 ? 8.597 0.552 -16.917 1.00 68.31 84 ILE A O 1
ATOM 704 N N . PHE A 1 85 ? 7.592 -0.138 -15.045 1.00 65.75 85 PHE A N 1
ATOM 705 C CA . PHE A 1 85 ? 8.774 -0.867 -14.572 1.00 65.75 85 PHE A CA 1
ATOM 706 C C . PHE A 1 85 ? 9.116 -2.058 -15.472 1.00 65.75 85 PHE A C 1
ATOM 708 O O . PHE A 1 85 ? 10.292 -2.300 -15.745 1.00 65.75 85 PHE A O 1
ATOM 715 N N . ASN A 1 86 ? 8.111 -2.781 -15.965 1.00 64.00 86 ASN A N 1
ATOM 716 C CA . ASN A 1 86 ? 8.310 -3.905 -16.877 1.00 64.00 86 ASN A CA 1
ATOM 717 C C . ASN A 1 86 ? 8.933 -3.457 -18.204 1.00 64.00 86 ASN A C 1
ATOM 719 O O . ASN A 1 86 ? 9.825 -4.137 -18.713 1.00 64.00 86 ASN A O 1
ATOM 723 N N . GLU A 1 87 ? 8.495 -2.314 -18.732 1.00 61.53 87 GLU A N 1
ATOM 724 C CA . GLU A 1 87 ? 9.018 -1.727 -19.968 1.00 61.53 87 GLU A CA 1
ATOM 725 C C . GLU A 1 87 ? 10.452 -1.204 -19.812 1.00 61.53 87 GLU A C 1
ATOM 727 O O . GLU A 1 87 ? 11.282 -1.406 -20.698 1.00 61.53 87 GLU A O 1
ATOM 732 N N . ILE A 1 88 ? 10.772 -0.566 -18.682 1.00 61.06 88 ILE A N 1
ATOM 733 C CA . ILE A 1 88 ? 12.091 0.044 -18.456 1.00 61.06 88 ILE A CA 1
ATOM 734 C C . ILE A 1 88 ? 13.153 -1.001 -18.082 1.00 61.06 88 ILE A C 1
ATOM 736 O O . ILE A 1 88 ? 14.310 -0.874 -18.485 1.00 61.06 88 ILE A O 1
ATOM 740 N N . SER A 1 89 ? 12.803 -2.017 -17.288 1.00 54.59 89 SER A N 1
ATOM 741 C CA . SER A 1 89 ? 13.809 -2.826 -16.585 1.00 54.59 89 SER A CA 1
ATOM 742 C C . SER A 1 89 ? 14.229 -4.131 -17.263 1.00 54.59 89 SER A C 1
ATOM 744 O O . SER A 1 89 ?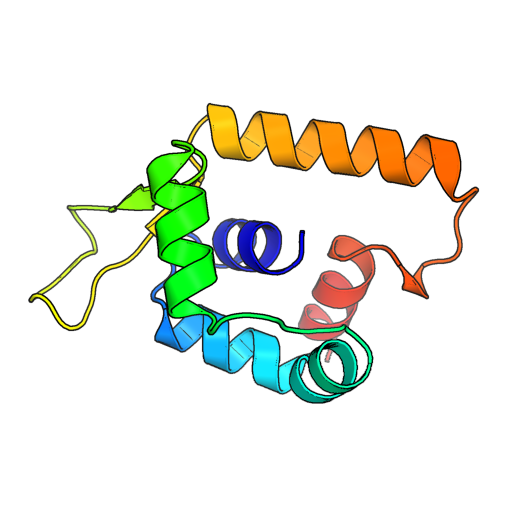 15.168 -4.742 -16.757 1.00 54.59 89 SER A O 1
ATOM 746 N N . GLY A 1 90 ? 13.597 -4.595 -18.352 1.00 49.44 90 GLY A N 1
ATOM 747 C CA . GLY A 1 90 ? 14.029 -5.826 -19.048 1.00 49.44 90 GLY A CA 1
ATOM 748 C C . GLY A 1 90 ? 14.352 -6.998 -18.092 1.00 49.44 90 GLY A C 1
ATOM 749 O O . GLY A 1 90 ? 15.413 -7.599 -18.180 1.00 49.44 90 GLY A O 1
ATOM 750 N N . TYR A 1 91 ? 13.492 -7.215 -17.091 1.00 49.00 91 TYR A N 1
ATOM 751 C CA . TYR A 1 91 ? 13.518 -8.205 -15.998 1.00 49.00 91 TYR A CA 1
ATOM 752 C C . TYR A 1 91 ? 14.860 -8.775 -15.465 1.00 49.00 91 TYR A C 1
ATOM 754 O O . TYR A 1 91 ? 15.385 -9.785 -15.938 1.00 49.00 91 TYR A O 1
ATOM 762 N N . LYS A 1 92 ? 15.250 -8.297 -14.269 1.00 46.69 92 LYS A N 1
ATOM 763 C CA . LYS A 1 92 ? 15.767 -9.135 -13.162 1.00 46.69 92 LYS A CA 1
ATOM 764 C C . LYS A 1 92 ? 14.806 -9.013 -11.963 1.00 46.69 92 LYS A C 1
ATOM 766 O O . LYS A 1 92 ? 14.469 -7.910 -11.560 1.00 46.69 92 LYS A O 1
ATOM 771 N N . CYS A 1 93 ? 14.381 -10.136 -11.368 1.00 50.53 93 CYS A N 1
ATOM 772 C CA . CYS A 1 93 ? 13.377 -10.246 -10.274 1.00 50.53 93 CYS A CA 1
ATOM 773 C C . CYS A 1 93 ? 13.665 -9.407 -9.003 1.00 50.53 93 CYS A C 1
ATOM 775 O O . CYS A 1 93 ? 12.800 -9.273 -8.143 1.00 50.53 93 CYS A O 1
ATOM 777 N N . ILE A 1 94 ? 14.859 -8.830 -8.874 1.00 50.12 94 ILE A N 1
ATOM 778 C CA . ILE A 1 94 ? 15.327 -8.123 -7.674 1.00 50.12 94 ILE A CA 1
ATOM 779 C C . ILE A 1 94 ? 14.552 -6.809 -7.445 1.00 50.12 94 ILE A C 1
ATOM 781 O O . ILE A 1 94 ? 14.432 -6.374 -6.303 1.00 50.12 94 ILE A O 1
ATOM 785 N N . ASP A 1 95 ? 13.957 -6.233 -8.495 1.00 46.97 95 ASP A N 1
ATOM 786 C CA . ASP A 1 95 ? 13.275 -4.931 -8.436 1.00 46.97 95 ASP A CA 1
ATOM 787 C C . ASP A 1 95 ? 11.734 -5.024 -8.458 1.00 46.97 95 ASP A C 1
ATOM 789 O O . ASP A 1 95 ? 11.056 -4.000 -8.386 1.00 46.97 95 ASP A O 1
ATOM 793 N N . ASN A 1 96 ? 11.160 -6.235 -8.535 1.00 55.34 96 ASN A N 1
ATOM 794 C CA . ASN A 1 96 ? 9.711 -6.445 -8.618 1.00 55.34 96 ASN A CA 1
ATOM 795 C C . ASN A 1 96 ? 9.117 -6.788 -7.227 1.00 55.34 96 ASN A C 1
ATOM 797 O O . ASN A 1 96 ? 9.402 -7.867 -6.692 1.00 55.34 96 ASN A O 1
ATOM 801 N N . PRO A 1 97 ? 8.254 -5.927 -6.649 1.00 52.47 97 PRO A N 1
ATOM 802 C CA . PRO A 1 97 ? 7.603 -6.163 -5.357 1.00 52.47 97 PRO A CA 1
ATOM 803 C C . PRO A 1 97 ? 6.806 -7.465 -5.283 1.00 52.47 97 PRO A C 1
ATOM 805 O O . PRO A 1 97 ? 6.878 -8.153 -4.269 1.00 52.47 97 PRO A O 1
ATOM 808 N N . GLN A 1 98 ? 6.113 -7.848 -6.360 1.00 49.56 98 GLN A N 1
ATOM 809 C CA . GLN A 1 98 ? 5.365 -9.103 -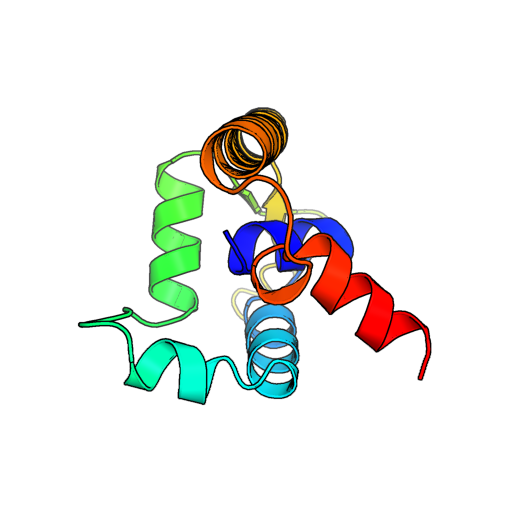6.452 1.00 49.56 98 GLN A CA 1
ATOM 810 C C . GLN A 1 98 ? 6.307 -10.319 -6.347 1.00 49.56 98 GLN A C 1
ATOM 812 O O . GLN A 1 98 ? 5.958 -11.333 -5.746 1.00 49.56 98 GLN A O 1
ATOM 817 N N . CYS A 1 99 ? 7.534 -10.221 -6.882 1.00 58.59 99 CYS A N 1
ATOM 818 C CA . CYS A 1 99 ? 8.553 -11.277 -6.779 1.00 58.59 99 CYS A CA 1
ATOM 819 C C . CYS A 1 99 ? 9.065 -11.427 -5.334 1.00 58.59 99 CYS A C 1
ATOM 821 O O . CYS A 1 99 ? 9.282 -12.540 -4.852 1.00 58.59 99 CYS A O 1
ATOM 823 N N . ILE A 1 100 ? 9.216 -10.303 -4.627 1.00 49.94 100 ILE A N 1
ATOM 824 C CA . ILE A 1 100 ? 9.616 -10.261 -3.215 1.00 49.94 100 ILE A CA 1
ATOM 825 C C . ILE A 1 100 ? 8.492 -10.807 -2.313 1.00 49.94 100 ILE A C 1
ATOM 827 O O . ILE A 1 100 ? 8.758 -11.624 -1.433 1.00 49.94 100 ILE A O 1
ATOM 831 N N . LEU A 1 101 ? 7.236 -10.429 -2.566 1.00 46.94 101 LEU A N 1
ATOM 832 C CA . LEU A 1 101 ? 6.062 -10.892 -1.813 1.00 46.94 101 LEU A CA 1
ATOM 833 C C . LEU A 1 101 ? 5.798 -12.396 -1.992 1.00 46.94 101 LEU A C 1
ATOM 835 O O . LEU A 1 101 ? 5.489 -13.090 -1.022 1.00 46.94 101 LEU A O 1
ATOM 839 N N . ASN A 1 102 ? 6.002 -12.931 -3.200 1.00 51.34 102 ASN A N 1
ATOM 840 C CA . ASN A 1 102 ? 5.889 -14.368 -3.474 1.00 51.34 102 ASN A CA 1
ATOM 841 C C . ASN A 1 102 ? 6.986 -15.212 -2.801 1.00 51.34 102 ASN A C 1
ATOM 843 O O . ASN A 1 102 ? 6.766 -16.398 -2.560 1.00 51.34 102 ASN A O 1
ATOM 847 N N . LYS A 1 103 ? 8.162 -14.637 -2.506 1.00 48.75 103 LYS A N 1
ATOM 848 C CA . LYS A 1 103 ? 9.197 -15.323 -1.712 1.00 48.75 103 LYS A CA 1
ATOM 849 C C . LYS A 1 103 ? 8.785 -15.482 -0.250 1.00 48.75 103 LYS A C 1
ATOM 851 O O . LYS A 1 103 ? 9.041 -16.533 0.313 1.00 48.75 103 LYS A O 1
ATOM 856 N N . ILE A 1 104 ? 8.116 -14.483 0.326 1.00 46.03 104 ILE A N 1
ATOM 857 C CA . ILE A 1 104 ? 7.650 -14.527 1.722 1.00 46.03 104 ILE A CA 1
ATOM 858 C C . ILE A 1 104 ? 6.575 -15.600 1.928 1.00 46.03 104 ILE A C 1
ATOM 860 O O . ILE A 1 104 ? 6.562 -16.254 2.957 1.00 46.03 104 ILE A O 1
ATOM 864 N N . HIS A 1 105 ? 5.690 -15.812 0.952 1.00 42.91 105 HIS A N 1
ATOM 865 C CA . HIS A 1 105 ? 4.614 -16.808 1.057 1.00 42.91 105 HIS A CA 1
ATOM 866 C C . HIS A 1 105 ? 5.070 -18.266 0.846 1.00 42.91 105 HIS A C 1
ATOM 868 O O . HIS A 1 105 ? 4.248 -19.176 0.942 1.00 42.91 105 HIS A O 1
ATOM 874 N N . LYS A 1 106 ? 6.342 -18.501 0.493 1.00 41.09 106 LYS A N 1
ATOM 875 C CA . LYS A 1 106 ? 6.900 -19.837 0.215 1.00 41.09 106 LYS A CA 1
ATOM 876 C C . LYS A 1 106 ? 7.891 -20.337 1.277 1.00 41.09 106 LYS A C 1
ATOM 878 O O . LYS A 1 106 ? 8.433 -21.426 1.091 1.00 41.09 106 LYS A O 1
ATOM 883 N N . GLU A 1 107 ? 8.105 -19.583 2.352 1.00 39.12 107 GLU A N 1
ATOM 884 C CA . GLU A 1 107 ? 8.826 -20.003 3.568 1.00 39.12 107 GLU A CA 1
ATOM 885 C C . GLU A 1 107 ? 7.847 -20.148 4.738 1.00 39.12 107 GLU A C 1
ATOM 887 O O . GLU A 1 107 ? 8.053 -21.080 5.547 1.00 39.12 107 GLU A O 1
#

Sequence (107 aa):
MLILEVIRETSPASTREIEDILRLLQYKEILKKAPRYKTVNDSIHKLDNYNLIELDKNESGTRKNLRYRLTDKGIKFLETLHEIFNEISGYKCIDNPQCILNKIHKE